Protein AF-A0A968KBE5-F1 (afdb_monomer_lite)

Structure (mmCIF, N/CA/C/O backbone):
data_AF-A0A968KBE5-F1
#
_entry.id   AF-A0A968KBE5-F1
#
loop_
_atom_site.group_PDB
_atom_site.id
_atom_site.type_symbol
_atom_site.label_atom_id
_atom_site.label_alt_id
_atom_site.label_comp_id
_atom_site.label_asym_id
_atom_site.label_entity_id
_atom_site.label_seq_id
_atom_site.pdbx_PDB_ins_code
_atom_site.Cartn_x
_atom_site.Cartn_y
_atom_site.Cartn_z
_atom_site.occupancy
_atom_site.B_iso_or_equiv
_atom_site.auth_seq_id
_atom_site.auth_comp_id
_atom_site.auth_asym_id
_atom_site.auth_atom_id
_atom_site.pdbx_PDB_model_num
ATOM 1 N N . MET A 1 1 ? -6.155 11.740 1.744 1.00 81.56 1 MET A N 1
ATOM 2 C CA . MET A 1 1 ? -6.339 10.435 1.085 1.00 81.56 1 MET A CA 1
ATOM 3 C C . MET A 1 1 ? -5.624 10.516 -0.238 1.00 81.56 1 MET A C 1
ATOM 5 O O . MET A 1 1 ? -5.892 11.454 -0.984 1.00 81.56 1 MET A O 1
ATOM 9 N N . SER A 1 2 ? -4.734 9.568 -0.480 1.00 89.31 2 SER A N 1
ATOM 10 C CA . SER A 1 2 ? -3.905 9.492 -1.683 1.00 89.31 2 SER A CA 1
ATOM 11 C C . SER A 1 2 ? -4.126 8.119 -2.317 1.00 89.31 2 SER A C 1
ATOM 13 O O . SER A 1 2 ? -4.352 7.144 -1.600 1.00 89.31 2 SER A O 1
ATOM 15 N N . CYS A 1 3 ? -4.115 8.044 -3.644 1.00 93.12 3 CYS A N 1
ATOM 16 C CA . CYS A 1 3 ? -4.293 6.799 -4.386 1.00 93.12 3 CYS A CA 1
ATOM 17 C C . CYS A 1 3 ? -3.369 6.835 -5.600 1.00 93.12 3 CYS A C 1
ATOM 19 O O . CYS A 1 3 ? -3.475 7.748 -6.417 1.00 93.12 3 CYS A O 1
ATOM 21 N N . GLU A 1 4 ? -2.450 5.881 -5.679 1.00 92.25 4 GLU A N 1
ATOM 22 C CA . GLU A 1 4 ? -1.382 5.845 -6.675 1.00 92.25 4 GLU A CA 1
ATOM 23 C C . GLU A 1 4 ? -1.224 4.430 -7.219 1.00 92.25 4 GLU A C 1
ATOM 25 O O . GLU A 1 4 ? -1.371 3.450 -6.488 1.00 92.25 4 GLU A O 1
ATOM 30 N N . LEU A 1 5 ? -0.898 4.322 -8.503 1.00 92.44 5 LEU A N 1
ATOM 31 C CA . LEU A 1 5 ? -0.666 3.050 -9.172 1.00 92.44 5 LEU A CA 1
ATOM 32 C C . LEU A 1 5 ? 0.778 3.008 -9.670 1.00 92.44 5 LEU A C 1
ATOM 34 O O . LEU A 1 5 ? 1.211 3.903 -10.392 1.00 92.44 5 LEU A O 1
ATOM 38 N N . ILE A 1 6 ? 1.511 1.965 -9.290 1.00 91.50 6 ILE A N 1
ATOM 39 C CA . ILE A 1 6 ? 2.888 1.724 -9.724 1.00 91.50 6 ILE A CA 1
ATOM 40 C C . ILE A 1 6 ? 2.900 0.531 -10.679 1.00 91.50 6 ILE A C 1
ATOM 42 O O . ILE A 1 6 ? 2.288 -0.498 -10.389 1.00 91.50 6 ILE A O 1
ATOM 46 N N . ASP A 1 7 ? 3.576 0.655 -11.816 1.00 91.62 7 ASP A N 1
ATOM 47 C CA . ASP A 1 7 ? 3.718 -0.415 -12.803 1.00 91.62 7 ASP A CA 1
ATOM 48 C C . ASP A 1 7 ? 4.895 -1.360 -12.506 1.00 91.62 7 ASP A C 1
ATOM 50 O O . ASP A 1 7 ? 5.744 -1.121 -11.641 1.00 91.62 7 ASP A O 1
ATOM 54 N N . ASP A 1 8 ? 4.935 -2.477 -13.224 1.00 92.62 8 ASP A N 1
ATOM 55 C CA . ASP A 1 8 ? 5.999 -3.470 -13.124 1.00 92.62 8 ASP A CA 1
ATOM 56 C C . ASP A 1 8 ? 7.369 -2.928 -13.540 1.00 92.62 8 ASP A C 1
ATOM 58 O O . ASP A 1 8 ? 8.373 -3.313 -12.940 1.00 92.62 8 ASP A O 1
ATOM 62 N N . TYR A 1 9 ? 7.433 -2.019 -14.516 1.00 89.12 9 TYR A N 1
ATOM 63 C CA . TYR A 1 9 ? 8.675 -1.359 -14.916 1.00 89.12 9 TYR A CA 1
ATOM 64 C C . TYR A 1 9 ? 9.345 -0.681 -13.720 1.00 89.12 9 TYR A C 1
ATOM 66 O O . TYR A 1 9 ? 10.500 -0.971 -13.406 1.00 89.12 9 TYR A O 1
ATOM 74 N N . THR A 1 10 ? 8.594 0.144 -12.989 1.00 86.75 10 THR A N 1
ATOM 75 C CA . THR A 1 10 ? 9.083 0.813 -11.781 1.00 86.75 10 THR A CA 1
ATOM 76 C C . THR A 1 10 ? 9.558 -0.184 -10.730 1.00 86.75 10 THR A C 1
ATOM 78 O O . THR A 1 10 ? 10.626 -0.013 -10.136 1.00 86.75 10 THR A O 1
ATOM 81 N N . ILE A 1 11 ? 8.776 -1.239 -10.498 1.00 91.69 11 ILE A N 1
ATOM 82 C CA . ILE A 1 11 ? 9.098 -2.273 -9.510 1.00 91.69 11 ILE A CA 1
ATOM 83 C C . ILE A 1 11 ? 10.397 -2.985 -9.896 1.00 91.69 11 ILE A C 1
ATOM 85 O O . ILE A 1 11 ? 11.251 -3.216 -9.042 1.00 91.69 11 ILE A O 1
ATOM 89 N N . ASN A 1 12 ? 10.584 -3.292 -11.179 1.00 91.12 12 ASN A N 1
ATOM 90 C CA . ASN A 1 12 ? 11.797 -3.923 -11.685 1.00 91.12 12 ASN A CA 1
ATOM 91 C C . ASN A 1 12 ? 13.008 -2.985 -11.584 1.00 91.12 12 ASN A C 1
ATOM 93 O O . ASN A 1 12 ? 14.059 -3.413 -11.113 1.00 91.12 12 ASN A O 1
ATOM 97 N N . CYS A 1 13 ? 12.863 -1.696 -11.903 1.00 88.69 13 CYS A N 1
ATOM 98 C CA . CYS A 1 13 ? 13.922 -0.711 -11.668 1.00 88.69 13 CYS A CA 1
ATOM 99 C C . CYS A 1 13 ? 14.308 -0.617 -10.182 1.00 88.69 13 CYS A C 1
ATOM 101 O O . CYS A 1 13 ? 15.491 -0.526 -9.851 1.00 88.69 13 CYS A O 1
ATOM 103 N N . ALA A 1 14 ? 13.327 -0.665 -9.277 1.00 89.94 14 ALA A N 1
ATOM 104 C CA . ALA A 1 14 ? 13.572 -0.648 -7.838 1.00 89.94 14 ALA A CA 1
ATOM 105 C C . ALA A 1 14 ? 14.290 -1.916 -7.345 1.00 89.94 14 ALA A C 1
ATOM 107 O O . ALA A 1 14 ? 15.134 -1.822 -6.456 1.00 89.94 14 ALA A O 1
ATOM 108 N N . LYS A 1 15 ? 14.016 -3.087 -7.940 1.00 90.81 15 LYS A N 1
ATOM 109 C CA . LYS A 1 15 ? 14.709 -4.346 -7.610 1.00 90.81 15 LYS A CA 1
ATOM 110 C C . LYS A 1 15 ? 16.206 -4.278 -7.907 1.00 90.81 15 LYS A C 1
ATOM 112 O O . LYS A 1 15 ? 16.989 -4.772 -7.098 1.00 90.81 15 LYS A O 1
ATOM 117 N N . GLU A 1 16 ? 16.586 -3.640 -9.010 1.00 89.88 16 GLU A N 1
ATOM 118 C CA . GLU A 1 16 ? 17.985 -3.491 -9.438 1.00 89.88 16 GLU A CA 1
ATOM 119 C C . GLU A 1 16 ? 18.743 -2.394 -8.671 1.00 89.88 16 GLU A C 1
ATOM 121 O O . GLU A 1 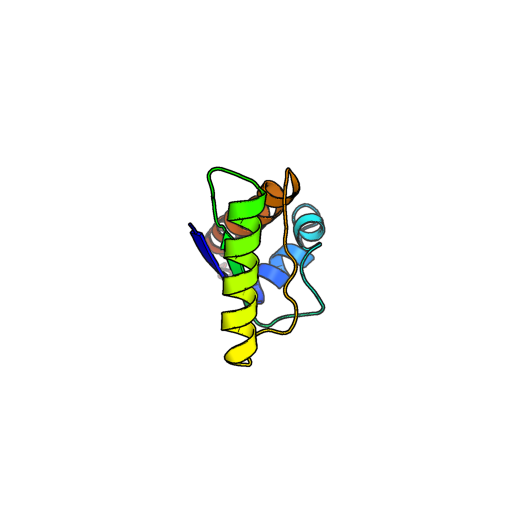16 ? 19.973 -2.360 -8.678 1.00 89.88 16 GLU A O 1
ATOM 126 N N . ASN A 1 17 ? 18.035 -1.492 -7.981 1.00 87.62 17 ASN A N 1
ATOM 127 C CA . ASN A 1 17 ? 18.644 -0.436 -7.178 1.00 87.62 17 ASN A CA 1
ATOM 128 C C . ASN A 1 17 ? 18.729 -0.859 -5.698 1.00 87.62 17 ASN A C 1
ATOM 130 O O . ASN A 1 17 ? 17.698 -0.906 -5.028 1.00 87.62 17 ASN A O 1
ATOM 134 N N . PRO A 1 18 ? 19.929 -1.073 -5.119 1.00 88.12 18 PRO A N 1
ATOM 135 C CA . PRO A 1 18 ? 20.073 -1.509 -3.726 1.00 88.12 18 PRO A CA 1
ATOM 136 C C . PRO A 1 18 ? 19.398 -0.594 -2.693 1.00 88.12 18 PRO A C 1
ATOM 138 O O . PRO A 1 18 ? 18.974 -1.065 -1.639 1.00 88.12 18 PRO A O 1
ATOM 141 N N . LEU A 1 19 ? 19.286 0.708 -2.984 1.00 87.19 19 LEU A N 1
ATOM 142 C CA . LEU A 1 19 ? 18.619 1.668 -2.101 1.00 87.19 19 LEU A CA 1
ATOM 143 C C . LEU A 1 19 ? 17.096 1.536 -2.133 1.00 87.19 19 LEU A C 1
ATOM 145 O O . LEU A 1 19 ? 16.463 1.849 -1.131 1.00 87.19 19 LEU A O 1
ATOM 149 N N . LEU A 1 20 ? 16.524 1.086 -3.252 1.00 89.88 20 LEU A N 1
ATOM 150 C CA . LEU A 1 20 ? 15.078 0.924 -3.425 1.00 89.88 20 LEU A CA 1
ATOM 151 C C . LEU A 1 20 ? 14.615 -0.513 -3.197 1.00 89.88 20 LEU A C 1
ATOM 153 O O . LEU A 1 20 ? 13.467 -0.728 -2.832 1.00 89.88 20 LEU A O 1
ATOM 157 N N . ASN A 1 21 ? 15.501 -1.498 -3.345 1.00 91.56 21 ASN A N 1
ATOM 158 C CA . ASN A 1 21 ? 15.173 -2.907 -3.157 1.00 91.56 21 ASN A CA 1
ATOM 159 C C . ASN A 1 21 ? 14.611 -3.175 -1.749 1.00 91.56 21 ASN A C 1
ATOM 161 O O . ASN A 1 21 ? 13.615 -3.879 -1.599 1.00 91.56 21 ASN A O 1
ATOM 165 N N . LYS A 1 22 ? 15.185 -2.522 -0.729 1.00 92.12 22 LYS A N 1
ATOM 166 C CA . LYS A 1 22 ? 14.687 -2.575 0.656 1.00 92.12 22 LYS A CA 1
ATOM 167 C C . LYS A 1 22 ? 13.275 -1.997 0.823 1.00 92.12 22 LYS A C 1
ATOM 169 O O . LYS A 1 22 ? 12.562 -2.417 1.725 1.00 92.12 22 LYS A O 1
ATOM 174 N N . GLU A 1 23 ? 12.868 -1.077 -0.051 1.00 93.00 23 GLU A N 1
ATOM 175 C CA . GLU A 1 23 ? 11.553 -0.426 -0.020 1.00 93.00 23 GLU A CA 1
ATOM 176 C C . GLU A 1 23 ? 10.449 -1.332 -0.588 1.00 93.00 23 GLU A C 1
ATOM 178 O O . GLU A 1 23 ? 9.268 -1.044 -0.439 1.00 93.00 23 GLU A O 1
ATOM 183 N N . LEU A 1 24 ? 10.807 -2.460 -1.214 1.00 94.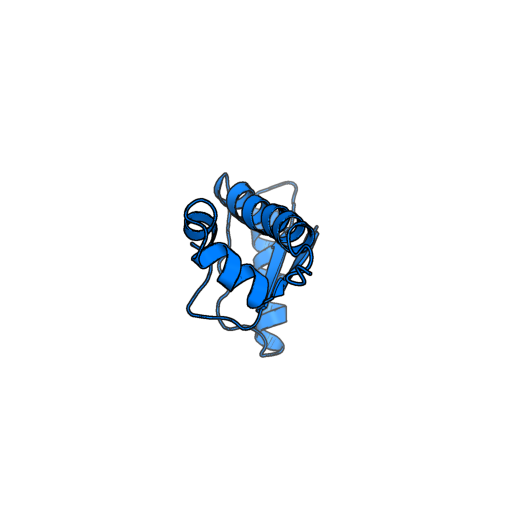00 24 LEU A N 1
ATOM 184 C CA . LEU A 1 24 ? 9.867 -3.427 -1.793 1.00 94.00 24 LEU A CA 1
ATOM 185 C C . LEU A 1 24 ? 9.366 -4.474 -0.784 1.00 94.00 24 LEU A C 1
ATOM 187 O O . LEU A 1 24 ? 8.774 -5.473 -1.188 1.00 94.00 24 LEU A O 1
ATOM 191 N N . PHE A 1 25 ? 9.583 -4.278 0.519 1.00 95.44 25 PHE A N 1
ATOM 192 C CA . PHE A 1 25 ? 9.252 -5.247 1.577 1.00 95.44 25 PHE A CA 1
ATOM 193 C C . PHE A 1 25 ? 7.773 -5.678 1.603 1.00 95.44 25 PHE A C 1
ATOM 195 O O . PHE A 1 25 ? 7.455 -6.773 2.064 1.00 95.44 25 PHE A O 1
ATOM 202 N N . PHE A 1 26 ? 6.872 -4.827 1.108 1.00 95.06 26 PHE A N 1
ATOM 203 C CA . PHE A 1 26 ? 5.431 -5.074 1.038 1.00 95.06 26 PHE A CA 1
ATOM 204 C C . PHE A 1 26 ? 4.983 -5.679 -0.306 1.00 95.06 26 PHE A C 1
ATOM 206 O O . PHE A 1 26 ? 3.801 -5.956 -0.509 1.00 95.06 26 PHE A O 1
ATOM 213 N N . ILE A 1 27 ? 5.906 -5.890 -1.248 1.00 95.19 27 ILE A N 1
ATOM 214 C CA . ILE A 1 27 ? 5.615 -6.485 -2.552 1.00 95.19 27 ILE A CA 1
ATOM 215 C C . ILE A 1 27 ? 5.752 -8.000 -2.473 1.00 95.19 27 ILE A C 1
ATOM 217 O O . ILE A 1 27 ? 6.775 -8.537 -2.052 1.00 95.19 27 ILE A O 1
ATOM 221 N N . LYS A 1 28 ? 4.723 -8.707 -2.946 1.00 96.25 28 LYS A N 1
ATOM 222 C CA . LYS A 1 28 ? 4.724 -10.166 -3.048 1.00 96.25 28 LYS A CA 1
ATOM 223 C C . LYS A 1 28 ? 4.866 -10.608 -4.504 1.00 96.25 28 LYS A C 1
ATOM 225 O O . LYS A 1 28 ? 4.071 -10.200 -5.349 1.00 96.25 28 LYS A O 1
ATOM 230 N N . ASP A 1 29 ? 5.817 -11.504 -4.759 1.00 94.94 29 ASP A N 1
ATOM 231 C CA . ASP A 1 29 ? 6.121 -12.090 -6.071 1.00 94.94 29 ASP A CA 1
ATOM 232 C C . ASP A 1 29 ? 6.558 -11.034 -7.117 1.00 94.94 29 ASP A C 1
ATOM 234 O O . ASP A 1 29 ? 7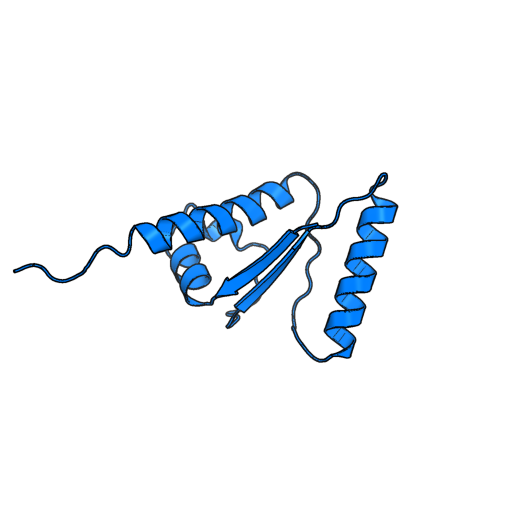.441 -10.210 -6.857 1.00 94.94 29 ASP A O 1
ATOM 238 N N . ASN A 1 30 ? 5.992 -11.074 -8.326 1.00 92.88 30 ASN A N 1
ATOM 239 C CA . ASN A 1 30 ? 6.279 -10.122 -9.399 1.00 92.88 30 ASN A CA 1
ATOM 240 C C . ASN A 1 30 ? 4.972 -9.572 -9.997 1.00 92.88 30 ASN A C 1
ATOM 242 O O . ASN A 1 30 ? 4.534 -10.061 -11.041 1.00 92.88 30 ASN A O 1
ATOM 246 N N . PRO A 1 31 ? 4.304 -8.625 -9.314 1.00 95.38 31 PRO A N 1
ATOM 247 C CA . PRO A 1 31 ? 3.050 -8.063 -9.801 1.00 95.38 31 PRO A CA 1
ATOM 248 C C . PRO A 1 31 ? 3.254 -7.279 -11.097 1.00 95.38 31 PRO A C 1
ATOM 250 O O . PRO A 1 31 ? 4.271 -6.616 -11.270 1.00 95.38 31 PRO A O 1
ATOM 253 N N . GLY A 1 32 ? 2.227 -7.279 -11.952 1.00 94.44 32 GLY A N 1
ATOM 254 C CA . GLY A 1 32 ? 2.144 -6.350 -13.085 1.00 94.44 32 GLY A CA 1
ATOM 255 C C . GLY A 1 32 ? 1.904 -4.897 -12.653 1.00 94.44 32 GLY A C 1
ATOM 256 O O . GLY A 1 32 ? 2.234 -3.966 -13.375 1.00 94.44 32 GLY A O 1
ATOM 257 N N . THR A 1 33 ? 1.299 -4.696 -11.479 1.00 93.19 33 THR A N 1
ATOM 258 C CA . THR A 1 33 ? 1.063 -3.372 -10.903 1.00 93.19 33 THR A CA 1
ATOM 259 C C . THR A 1 33 ? 0.763 -3.457 -9.408 1.00 93.19 33 THR A C 1
ATOM 261 O O . THR A 1 33 ? 0.319 -4.498 -8.913 1.00 93.19 33 THR A O 1
ATOM 264 N N . VAL A 1 34 ? 0.977 -2.357 -8.692 1.00 94.81 34 VAL A N 1
ATOM 265 C CA . VAL A 1 34 ? 0.701 -2.202 -7.264 1.00 94.81 34 VAL A CA 1
ATOM 266 C C . VAL A 1 34 ? -0.135 -0.947 -7.061 1.00 94.81 34 VAL A C 1
ATOM 268 O O . VAL A 1 34 ? 0.270 0.144 -7.455 1.00 94.81 34 VAL A O 1
ATOM 271 N N . LEU A 1 35 ? -1.292 -1.108 -6.423 1.00 95.38 35 LEU A N 1
ATOM 272 C CA . LEU A 1 35 ? -2.142 -0.005 -5.991 1.00 95.38 35 LEU A CA 1
ATOM 273 C C . LEU A 1 35 ? -1.776 0.380 -4.554 1.00 95.38 35 LEU A C 1
ATOM 275 O O . LEU A 1 35 ? -1.871 -0.449 -3.649 1.00 95.38 35 LEU A O 1
ATOM 279 N N . ILE A 1 36 ? -1.390 1.635 -4.349 1.00 95.31 36 ILE A N 1
ATOM 280 C CA . ILE A 1 36 ? -1.092 2.216 -3.040 1.00 95.31 36 ILE A CA 1
ATOM 281 C C . ILE A 1 36 ? -2.239 3.147 -2.667 1.00 95.31 36 ILE A C 1
ATOM 283 O O . ILE A 1 36 ? -2.566 4.074 -3.408 1.00 95.31 36 ILE A O 1
ATOM 287 N N . VAL A 1 37 ? -2.836 2.914 -1.500 1.00 96.06 37 VAL A N 1
ATOM 288 C CA . VAL A 1 37 ? -3.901 3.755 -0.951 1.00 96.06 37 VAL A CA 1
ATOM 289 C C . VAL A 1 37 ? -3.507 4.202 0.445 1.00 96.06 37 VAL A C 1
ATOM 291 O O . VAL A 1 37 ? -3.236 3.378 1.314 1.00 96.06 37 VAL A O 1
ATOM 294 N N . GLU A 1 38 ? -3.520 5.511 0.665 1.00 95.44 38 GLU A N 1
ATOM 295 C CA . GLU A 1 38 ? -3.255 6.120 1.963 1.00 95.44 38 GLU A CA 1
ATOM 296 C C . GLU A 1 38 ? -4.519 6.795 2.488 1.00 95.44 38 GLU A C 1
ATOM 298 O O . GLU A 1 38 ? -5.151 7.624 1.817 1.00 95.44 38 GLU A O 1
ATOM 303 N N . VAL A 1 39 ? -4.860 6.466 3.729 1.00 95.31 39 VAL A N 1
ATOM 304 C CA . VAL A 1 39 ? -5.984 7.046 4.459 1.00 95.31 39 VAL A CA 1
ATOM 305 C C . VAL A 1 39 ? -5.491 7.710 5.736 1.00 95.31 39 VAL A C 1
ATOM 307 O O . VAL A 1 39 ? -4.494 7.302 6.318 1.00 95.31 39 VAL A O 1
ATOM 310 N N . ALA A 1 40 ? -6.225 8.727 6.172 1.00 92.88 40 ALA A N 1
ATOM 311 C CA . ALA A 1 40 ? -6.006 9.395 7.444 1.00 92.88 40 ALA A CA 1
ATOM 312 C C . ALA A 1 40 ? -7.321 9.439 8.234 1.00 92.88 40 ALA A C 1
ATOM 314 O O . ALA A 1 40 ? -8.423 9.434 7.660 1.00 92.88 40 ALA A O 1
ATOM 315 N N . GLY A 1 41 ? -7.196 9.498 9.550 1.00 92.94 41 GLY A N 1
ATOM 316 C CA . GLY A 1 41 ? -8.284 9.606 10.511 1.00 92.94 41 GLY A CA 1
ATOM 317 C C . GLY A 1 41 ? -7.789 10.300 11.771 1.00 92.94 41 GLY A C 1
ATOM 318 O O . GLY A 1 41 ? -6.582 10.440 11.976 1.00 92.94 41 GLY A O 1
ATOM 319 N N . ASP A 1 42 ? -8.725 10.722 12.612 1.00 96.00 42 ASP A N 1
ATOM 320 C CA . ASP A 1 42 ? -8.424 11.394 13.878 1.00 96.00 42 ASP A CA 1
ATOM 321 C C . ASP A 1 42 ? -7.830 10.414 14.903 1.00 96.00 42 ASP A C 1
ATOM 323 O O . ASP A 1 42 ? -7.193 10.812 15.879 1.00 96.00 42 ASP A O 1
ATOM 327 N N . THR A 1 43 ? -8.024 9.113 14.669 1.00 96.56 43 THR A N 1
ATOM 328 C CA . THR A 1 43 ? -7.423 8.022 15.436 1.00 96.56 43 THR A CA 1
ATOM 329 C C . THR A 1 43 ? -6.849 6.946 14.515 1.00 96.56 43 THR A C 1
ATOM 331 O O . THR A 1 43 ? -7.252 6.792 13.356 1.00 96.56 43 THR A O 1
ATOM 334 N N . GLU A 1 44 ? -5.918 6.159 15.052 1.00 93.19 44 GLU A N 1
ATOM 335 C CA . GLU A 1 44 ? -5.382 4.977 14.373 1.00 93.19 44 GLU A CA 1
ATOM 336 C C . GLU A 1 44 ? -6.496 3.978 14.030 1.00 93.19 44 GLU A C 1
ATOM 338 O O . GLU A 1 44 ? -6.567 3.488 12.906 1.00 93.19 44 GLU A O 1
ATOM 343 N N . GLU A 1 45 ? -7.422 3.753 14.965 1.00 96.19 45 GLU A N 1
ATOM 344 C CA . GLU A 1 45 ? -8.557 2.846 14.783 1.00 96.19 45 GLU A CA 1
ATOM 345 C C . GLU A 1 45 ? -9.471 3.295 13.634 1.00 96.19 45 GLU A C 1
ATOM 347 O O . GLU A 1 45 ? -9.866 2.486 12.797 1.00 96.19 45 GLU A O 1
ATOM 352 N N . GLU A 1 46 ? -9.756 4.594 13.526 1.00 96.94 46 GLU A N 1
ATOM 353 C CA . GLU A 1 46 ? -10.545 5.127 12.412 1.00 96.94 46 GLU A CA 1
ATOM 354 C C . GLU A 1 46 ? -9.833 4.923 11.063 1.00 96.94 46 GLU A C 1
ATOM 356 O O . GLU A 1 46 ? -10.454 4.532 10.072 1.00 96.94 46 GLU A O 1
ATOM 361 N N . SER A 1 47 ? -8.519 5.160 11.019 1.00 95.69 47 SER A N 1
ATOM 362 C CA . SER A 1 47 ? -7.706 4.96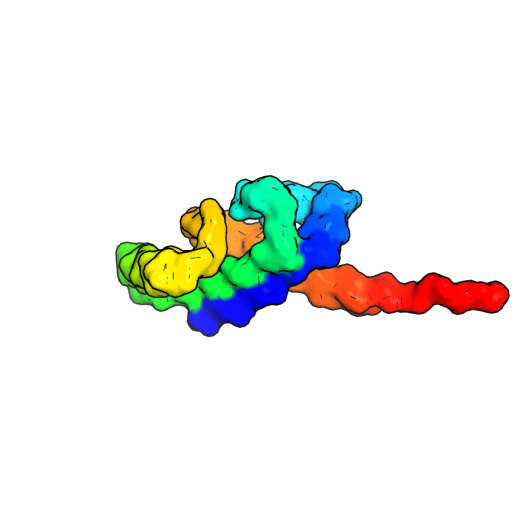1 9.811 1.00 95.69 47 SER A CA 1
ATOM 363 C C . SER A 1 47 ? -7.675 3.487 9.402 1.00 95.69 47 SER A C 1
ATOM 365 O O . SER A 1 47 ? -7.842 3.158 8.225 1.00 95.69 47 SER A O 1
ATOM 367 N N . LYS A 1 48 ? -7.546 2.590 10.383 1.00 95.88 48 LYS A N 1
ATOM 368 C CA . LYS A 1 48 ? -7.572 1.143 10.185 1.00 95.88 48 LYS A CA 1
ATOM 369 C C . LYS A 1 48 ? -8.918 0.662 9.639 1.00 95.88 48 LYS A C 1
ATOM 371 O O . LYS A 1 48 ? -8.954 -0.042 8.634 1.00 95.88 48 LYS A O 1
ATOM 376 N N . GLN A 1 49 ? -10.028 1.105 10.223 1.00 97.25 49 GLN A N 1
ATOM 377 C CA . GLN A 1 49 ? -11.367 0.749 9.739 1.00 97.25 49 GLN A CA 1
ATOM 378 C C . GLN A 1 49 ? -11.602 1.223 8.297 1.00 97.25 49 GLN A C 1
ATOM 380 O O . GLN A 1 49 ? -12.184 0.501 7.484 1.00 97.25 49 GLN A O 1
ATOM 385 N N . LYS A 1 50 ? -11.116 2.423 7.952 1.00 97.50 50 LYS A N 1
ATOM 386 C CA . LYS A 1 50 ? -11.179 2.952 6.581 1.00 97.50 50 LYS A CA 1
ATOM 387 C C . LYS A 1 50 ? -10.406 2.070 5.596 1.00 97.50 50 LYS A C 1
ATOM 389 O O . LYS A 1 50 ? -10.963 1.723 4.554 1.00 97.50 50 LYS A O 1
ATOM 394 N N . ILE A 1 51 ? -9.157 1.700 5.905 1.00 97.00 51 ILE A N 1
ATOM 395 C CA . ILE A 1 51 ? -8.342 0.899 4.978 1.00 97.00 51 ILE A CA 1
ATOM 396 C C . ILE A 1 51 ? -8.851 -0.542 4.862 1.00 97.00 51 ILE A C 1
ATOM 398 O O . ILE A 1 51 ? -8.885 -1.085 3.761 1.00 97.00 51 ILE A O 1
ATOM 402 N N . GLU A 1 52 ? -9.329 -1.142 5.955 1.00 97.56 52 GLU A N 1
ATOM 403 C CA . GLU A 1 52 ? -9.923 -2.485 5.937 1.00 97.56 52 GLU A CA 1
ATOM 404 C C . GLU A 1 52 ? -11.173 -2.536 5.055 1.00 97.56 52 GLU A C 1
ATOM 406 O O . GLU A 1 52 ? -11.339 -3.479 4.278 1.00 97.56 52 GLU A O 1
ATOM 411 N N . LYS A 1 53 ? -12.012 -1.493 5.108 1.00 97.94 53 LYS A N 1
ATOM 412 C CA . LYS A 1 53 ? -13.168 -1.369 4.219 1.00 97.94 53 LYS A CA 1
ATOM 413 C C . LYS A 1 53 ? -12.754 -1.295 2.750 1.00 97.94 53 LYS A C 1
ATOM 415 O O . LYS A 1 53 ? -13.292 -2.039 1.941 1.00 97.94 53 LYS A O 1
ATOM 420 N N . ILE A 1 54 ? -11.770 -0.458 2.415 1.00 96.88 54 ILE A N 1
ATOM 421 C CA . ILE A 1 54 ? -11.259 -0.347 1.039 1.00 96.88 54 ILE A CA 1
ATOM 422 C C . ILE A 1 54 ? -10.700 -1.690 0.555 1.00 96.88 54 ILE A C 1
ATOM 424 O O . ILE A 1 54 ? -10.989 -2.112 -0.561 1.00 96.88 54 ILE A O 1
ATOM 428 N N . ILE A 1 55 ? -9.930 -2.391 1.392 1.00 97.62 55 ILE A N 1
ATOM 429 C CA . ILE A 1 55 ? -9.394 -3.716 1.058 1.00 97.62 55 ILE A CA 1
ATOM 430 C C . ILE A 1 55 ? -10.529 -4.704 0.775 1.00 97.62 55 ILE A C 1
ATOM 432 O O . ILE A 1 55 ? -10.423 -5.485 -0.171 1.00 97.62 55 ILE A O 1
ATOM 436 N N . GLN A 1 56 ? -11.597 -4.691 1.577 1.00 98.19 56 GLN A N 1
ATOM 437 C CA . GLN A 1 56 ? -12.750 -5.558 1.349 1.00 98.19 56 GLN A CA 1
ATOM 438 C C . GLN A 1 56 ? -13.463 -5.212 0.038 1.00 98.19 56 GLN A C 1
ATOM 440 O O . GLN A 1 56 ? -13.695 -6.112 -0.765 1.00 98.19 56 GLN A O 1
ATOM 445 N N . ASP A 1 57 ? -13.711 -3.926 -0.220 1.00 97.31 57 ASP A N 1
ATOM 446 C CA . ASP A 1 57 ? -14.343 -3.464 -1.459 1.00 97.31 57 ASP A CA 1
ATOM 447 C C . ASP A 1 57 ? -13.526 -3.906 -2.692 1.00 97.31 57 ASP A C 1
ATOM 449 O O . ASP A 1 57 ? -14.086 -4.405 -3.666 1.00 97.31 57 ASP A O 1
ATOM 453 N N . VAL A 1 58 ? -12.189 -3.810 -2.646 1.00 96.31 58 VAL A N 1
ATOM 454 C CA . VAL A 1 58 ? -11.316 -4.285 -3.737 1.00 96.31 58 VAL A CA 1
ATOM 455 C C . VAL A 1 58 ? -11.373 -5.809 -3.873 1.00 96.31 58 VAL A C 1
ATOM 457 O O . VAL A 1 58 ? -11.505 -6.317 -4.988 1.00 96.31 58 VAL A O 1
ATOM 460 N N . LYS A 1 59 ? -11.335 -6.561 -2.768 1.00 97.12 59 LYS A N 1
ATOM 461 C CA . LYS A 1 59 ? -11.457 -8.028 -2.809 1.00 97.12 59 LYS A CA 1
ATOM 462 C C . LYS A 1 59 ? -12.775 -8.480 -3.437 1.00 97.12 59 LYS A C 1
ATOM 464 O O . LYS A 1 59 ? -12.765 -9.421 -4.228 1.00 97.12 59 LYS A O 1
ATOM 469 N N . ASP A 1 60 ? -13.876 -7.796 -3.140 1.00 98.06 60 ASP A N 1
ATOM 470 C CA . ASP A 1 60 ? -15.206 -8.129 -3.661 1.00 98.06 60 ASP A CA 1
ATOM 471 C C . ASP A 1 60 ? -15.316 -7.904 -5.179 1.00 98.06 60 ASP A C 1
ATOM 473 O O . ASP A 1 60 ? -16.113 -8.561 -5.851 1.00 98.06 60 ASP A O 1
ATOM 477 N N . THR A 1 61 ? -14.470 -7.040 -5.752 1.00 96.81 61 THR A N 1
ATOM 478 C CA . THR A 1 61 ? -14.348 -6.890 -7.215 1.00 96.81 61 THR A CA 1
ATOM 479 C C . THR A 1 61 ? -13.517 -7.991 -7.885 1.00 96.81 61 THR A C 1
ATOM 481 O O . THR A 1 61 ? -13.516 -8.096 -9.111 1.00 96.81 61 THR A O 1
ATOM 484 N N . GLY A 1 62 ? -12.811 -8.820 -7.108 1.00 96.12 62 GLY A N 1
ATOM 485 C CA . GLY A 1 62 ? -11.913 -9.858 -7.618 1.00 96.12 62 GLY A CA 1
ATOM 486 C C . GLY A 1 62 ? -10.548 -9.345 -8.094 1.00 96.12 62 GLY A C 1
ATOM 487 O O . GLY A 1 62 ? -9.815 -10.096 -8.737 1.00 96.12 62 GLY A O 1
ATOM 488 N N . TYR A 1 63 ? -10.192 -8.092 -7.792 1.00 94.62 63 TYR A N 1
ATOM 489 C CA . TYR A 1 63 ? -8.878 -7.527 -8.103 1.00 94.62 63 TYR A CA 1
ATOM 490 C C . TYR A 1 63 ? -7.896 -7.676 -6.941 1.00 94.62 63 TYR A C 1
ATOM 492 O O . TYR A 1 63 ? -8.270 -7.591 -5.776 1.00 94.62 63 TYR A O 1
ATOM 500 N N . GLY A 1 64 ? -6.613 -7.828 -7.276 1.00 94.62 64 GLY A N 1
ATOM 501 C CA . GLY A 1 64 ? -5.522 -7.934 -6.307 1.00 94.62 64 GLY A CA 1
ATOM 502 C C . GLY A 1 64 ? -5.381 -9.326 -5.682 1.00 94.62 64 GLY A C 1
ATOM 503 O O . GLY A 1 64 ? -6.295 -10.143 -5.681 1.00 94.62 64 GLY A O 1
ATOM 504 N N . TYR A 1 65 ? -4.190 -9.612 -5.156 1.00 96.44 65 TYR A N 1
ATOM 505 C CA . TYR A 1 65 ? -3.865 -10.905 -4.532 1.00 96.44 65 TYR A CA 1
ATOM 506 C C . TYR A 1 65 ? -3.057 -10.773 -3.233 1.00 96.44 65 TYR A C 1
ATOM 508 O O . TYR A 1 65 ? -2.867 -11.749 -2.504 1.00 96.44 65 TYR A O 1
ATOM 516 N N . HIS A 1 66 ? -2.565 -9.574 -2.934 1.00 97.81 66 HIS A N 1
ATOM 517 C CA . HIS A 1 66 ? -1.805 -9.263 -1.736 1.00 97.81 66 HIS A CA 1
ATOM 518 C C . HIS A 1 66 ? -2.232 -7.878 -1.248 1.00 97.81 66 HIS A C 1
ATOM 520 O O . HIS A 1 66 ? -2.279 -6.942 -2.038 1.00 97.81 66 HIS A O 1
ATOM 526 N N . PHE A 1 67 ? -2.592 -7.774 0.033 1.00 97.62 67 PHE A N 1
ATOM 527 C CA . PHE A 1 67 ? -3.200 -6.576 0.624 1.00 97.62 67 PHE A CA 1
ATOM 528 C C . PHE A 1 67 ? -2.530 -6.247 1.967 1.00 97.62 67 PHE A C 1
ATOM 530 O O . PHE A 1 67 ? -3.173 -6.372 3.014 1.00 97.62 67 PHE A O 1
ATOM 537 N N . PRO A 1 68 ? -1.221 -5.943 1.978 1.00 97.12 68 PRO A N 1
ATOM 538 C CA . PRO A 1 68 ? -0.537 -5.558 3.202 1.00 97.12 68 PRO A CA 1
ATOM 539 C C . PRO A 1 68 ? -1.041 -4.188 3.664 1.00 97.12 68 PRO A C 1
ATOM 541 O O . PRO A 1 68 ? -1.275 -3.293 2.854 1.00 97.12 68 PRO A O 1
ATOM 544 N N . ILE A 1 69 ? -1.195 -4.030 4.976 1.00 97.00 69 ILE A N 1
ATOM 545 C CA . ILE A 1 69 ? -1.418 -2.727 5.603 1.00 97.00 69 ILE A CA 1
ATOM 546 C C . ILE A 1 69 ? -0.070 -2.289 6.169 1.00 97.00 69 ILE A C 1
ATOM 548 O O . ILE A 1 69 ? 0.541 -3.032 6.936 1.00 97.00 69 ILE A O 1
ATOM 552 N N . VAL A 1 70 ? 0.385 -1.103 5.771 1.00 96.19 70 VAL A N 1
ATOM 553 C CA . VAL A 1 70 ? 1.635 -0.495 6.238 1.00 96.19 70 VAL A CA 1
ATOM 554 C C . VAL A 1 70 ? 1.291 0.667 7.167 1.00 96.19 70 VAL A C 1
ATOM 556 O O . VAL A 1 70 ? 0.391 1.451 6.868 1.00 96.19 70 VAL A O 1
ATOM 559 N N . THR A 1 71 ? 1.976 0.760 8.305 1.00 94.62 71 THR A N 1
ATOM 560 C CA . THR A 1 71 ? 1.706 1.748 9.364 1.00 94.62 71 THR A CA 1
ATOM 561 C C . THR A 1 71 ? 3.003 2.248 9.988 1.00 94.62 71 THR A C 1
ATOM 563 O O . THR A 1 71 ? 4.011 1.550 9.941 1.00 94.62 71 THR A O 1
ATOM 566 N N . GLY A 1 72 ? 2.959 3.403 10.655 1.00 93.00 72 GLY A N 1
ATOM 567 C CA . GLY A 1 72 ? 4.127 3.965 11.338 1.00 93.00 72 GLY A CA 1
ATOM 568 C C . GLY A 1 72 ? 5.204 4.421 10.354 1.00 93.00 72 GLY A C 1
ATOM 569 O O . GLY A 1 72 ? 4.885 4.847 9.245 1.00 93.00 72 GLY A O 1
ATOM 570 N N . ASP A 1 73 ? 6.467 4.307 10.760 1.00 93.50 73 ASP A N 1
ATOM 571 C CA . ASP A 1 73 ? 7.619 4.796 9.988 1.00 93.50 73 ASP A CA 1
ATOM 572 C C . ASP A 1 73 ? 7.766 4.092 8.621 1.00 93.50 73 ASP A C 1
ATOM 574 O O . ASP A 1 73 ? 8.305 4.662 7.675 1.00 93.50 73 ASP A O 1
ATOM 578 N N . ASP A 1 74 ? 7.208 2.885 8.469 1.00 95.56 74 ASP A N 1
ATOM 579 C CA . ASP A 1 74 ? 7.205 2.138 7.204 1.00 95.56 74 ASP A CA 1
ATOM 580 C C . ASP A 1 74 ? 6.369 2.818 6.101 1.00 95.56 74 ASP A C 1
ATOM 582 O O . ASP A 1 74 ? 6.536 2.521 4.916 1.00 95.56 74 ASP A O 1
ATOM 586 N N . VAL A 1 75 ? 5.478 3.755 6.446 1.00 94.31 75 VAL A N 1
ATOM 587 C CA . VAL A 1 75 ? 4.708 4.526 5.453 1.00 94.31 75 VAL A CA 1
ATOM 588 C C . VAL A 1 75 ? 5.629 5.427 4.626 1.00 94.31 75 VAL A C 1
ATOM 590 O O . VAL A 1 75 ? 5.462 5.531 3.407 1.00 94.31 75 VAL A O 1
ATOM 593 N N . ASP A 1 76 ? 6.652 6.015 5.248 1.00 93.62 76 ASP A N 1
ATOM 594 C CA . ASP A 1 76 ? 7.623 6.862 4.548 1.00 93.62 76 ASP A CA 1
ATOM 595 C C . ASP A 1 76 ? 8.444 6.054 3.536 1.00 93.62 76 ASP A C 1
ATOM 597 O O . ASP A 1 76 ? 8.768 6.550 2.455 1.00 93.62 76 ASP A O 1
ATOM 601 N N . HIS A 1 77 ? 8.713 4.783 3.838 1.00 93.62 77 HIS A N 1
ATOM 602 C CA . HIS A 1 77 ? 9.386 3.844 2.943 1.00 93.62 77 HIS A CA 1
ATOM 603 C C . HIS A 1 77 ? 8.567 3.569 1.664 1.00 93.62 77 HIS A C 1
ATOM 605 O O . HIS A 1 77 ? 9.102 3.598 0.549 1.00 93.62 77 HIS A O 1
ATOM 611 N N . VAL A 1 78 ? 7.241 3.422 1.788 1.00 94.00 78 VAL A N 1
ATOM 612 C CA . VAL A 1 78 ? 6.325 3.288 0.636 1.00 94.00 78 VAL A CA 1
ATOM 613 C C . VAL A 1 78 ? 6.348 4.551 -0.235 1.00 94.00 78 VAL A C 1
ATOM 615 O O . VAL A 1 78 ? 6.447 4.475 -1.465 1.00 94.00 78 VAL A O 1
ATOM 618 N N . TRP A 1 79 ? 6.300 5.731 0.387 1.00 91.81 79 TRP A N 1
ATOM 619 C CA . TRP A 1 79 ? 6.329 7.000 -0.343 1.00 91.81 79 TRP A CA 1
ATOM 620 C C . TRP A 1 79 ? 7.692 7.309 -0.960 1.00 91.81 79 TRP A C 1
ATOM 622 O O . TRP A 1 79 ? 7.757 7.908 -2.038 1.00 91.81 79 TRP A O 1
ATOM 632 N N . HIS A 1 80 ? 8.777 6.863 -0.329 1.00 91.19 80 HIS A N 1
ATOM 633 C CA . HIS A 1 80 ? 10.120 6.948 -0.886 1.00 91.19 80 HI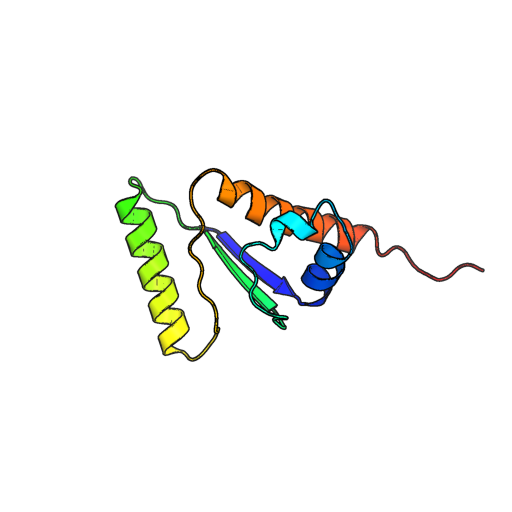S A CA 1
ATOM 634 C C . HIS A 1 80 ? 10.224 6.153 -2.194 1.00 91.19 80 HIS A C 1
ATOM 636 O O . HIS A 1 80 ? 10.684 6.708 -3.194 1.00 91.19 80 HIS A O 1
ATOM 642 N N . LEU A 1 81 ? 9.703 4.919 -2.235 1.00 90.19 81 LEU A N 1
ATOM 643 C CA . LEU A 1 81 ? 9.619 4.124 -3.466 1.00 90.19 81 LEU A CA 1
ATOM 644 C C . LEU A 1 81 ? 8.848 4.867 -4.571 1.00 90.19 81 LEU A C 1
ATOM 646 O O . LEU A 1 81 ? 9.347 5.003 -5.690 1.00 90.19 81 LEU A O 1
ATOM 650 N N . ARG A 1 82 ? 7.658 5.399 -4.253 1.00 87.06 82 ARG A N 1
ATOM 651 C CA . ARG A 1 82 ? 6.821 6.152 -5.206 1.00 87.06 82 ARG A CA 1
ATOM 652 C C . ARG A 1 82 ? 7.532 7.398 -5.738 1.00 87.06 82 ARG A C 1
ATOM 654 O O . ARG A 1 82 ? 7.483 7.675 -6.933 1.00 87.06 82 ARG A O 1
ATOM 661 N N . ASN A 1 83 ? 8.192 8.170 -4.880 1.00 86.06 83 ASN A N 1
ATOM 662 C CA . ASN A 1 83 ? 8.884 9.390 -5.304 1.00 86.06 83 ASN A CA 1
ATOM 663 C C . ASN A 1 83 ? 10.143 9.083 -6.124 1.00 86.06 83 ASN A C 1
ATOM 665 O O . ASN A 1 83 ? 10.430 9.786 -7.094 1.00 86.06 83 ASN A O 1
ATOM 669 N N . ALA A 1 84 ? 10.864 8.012 -5.786 1.00 79.38 84 ALA A N 1
ATOM 670 C CA . ALA A 1 84 ? 12.013 7.562 -6.561 1.00 79.38 84 ALA A CA 1
ATOM 671 C C . ALA A 1 84 ? 11.610 7.085 -7.965 1.00 79.38 84 ALA A C 1
ATOM 673 O O . ALA A 1 84 ? 12.333 7.355 -8.922 1.00 79.38 84 ALA A O 1
ATOM 674 N N . ALA A 1 85 ? 10.436 6.460 -8.110 1.00 69.31 85 ALA A N 1
ATOM 675 C CA . ALA A 1 85 ? 9.880 6.063 -9.404 1.00 69.31 85 ALA A CA 1
ATOM 676 C C . ALA A 1 85 ? 9.747 7.236 -10.387 1.00 69.31 85 ALA A C 1
ATOM 678 O O . ALA A 1 85 ? 10.152 7.127 -11.544 1.00 69.31 85 ALA A O 1
ATOM 679 N N . LEU A 1 86 ? 9.252 8.387 -9.914 1.00 68.31 86 LEU A N 1
ATOM 680 C CA . LEU A 1 86 ? 9.152 9.609 -10.722 1.00 68.31 86 LEU A CA 1
ATOM 681 C C . LEU A 1 86 ? 10.537 10.106 -11.176 1.00 68.31 86 LEU A C 1
ATOM 683 O O . LEU A 1 86 ? 10.695 10.578 -12.303 1.00 68.31 86 LEU A O 1
ATOM 687 N N . GLY A 1 87 ? 11.554 9.962 -10.321 1.00 62.78 87 GLY A N 1
ATOM 688 C CA . GLY A 1 87 ? 12.942 10.299 -10.645 1.00 62.78 87 GLY A CA 1
ATOM 689 C C . GLY A 1 87 ? 13.580 9.343 -11.656 1.00 62.78 87 GLY A C 1
ATOM 690 O O . GLY A 1 87 ? 14.286 9.790 -12.556 1.00 62.78 87 GLY A O 1
ATOM 691 N N . VAL A 1 88 ? 13.296 8.039 -11.561 1.00 56.97 88 VAL A N 1
ATOM 692 C CA . VAL A 1 88 ? 13.776 7.033 -12.525 1.00 56.97 88 VAL A CA 1
ATOM 693 C C . VAL A 1 88 ? 13.156 7.266 -13.900 1.00 56.97 88 VAL A C 1
ATOM 695 O O . VAL A 1 88 ? 13.894 7.284 -14.879 1.00 56.97 88 VAL A O 1
ATOM 698 N N . ALA A 1 89 ? 11.847 7.535 -13.977 1.00 54.06 89 ALA A N 1
ATOM 699 C CA . ALA A 1 89 ? 11.173 7.884 -15.232 1.00 54.06 89 ALA A CA 1
ATOM 700 C C . ALA A 1 89 ? 11.760 9.148 -15.892 1.00 54.06 89 ALA A C 1
ATOM 702 O O . ALA A 1 89 ? 11.787 9.250 -17.115 1.00 54.06 89 ALA A O 1
ATOM 703 N N . SER A 1 90 ? 12.277 10.083 -15.088 1.00 50.06 90 SER A N 1
ATOM 704 C CA . SER A 1 90 ? 12.926 11.313 -15.567 1.00 50.06 90 SER A CA 1
ATOM 705 C C . SER A 1 90 ? 14.367 11.094 -16.053 1.00 50.06 90 SER A C 1
ATOM 707 O O . SER A 1 90 ? 14.850 11.867 -16.871 1.00 50.06 90 SER A O 1
ATOM 709 N N . ASN A 1 91 ? 15.043 10.042 -15.573 1.00 47.09 91 ASN A N 1
ATOM 710 C CA . ASN A 1 91 ? 16.408 9.664 -15.963 1.00 47.09 91 ASN A CA 1
ATOM 711 C C . ASN A 1 91 ? 16.457 8.631 -17.102 1.00 47.09 91 ASN A C 1
ATOM 713 O O . ASN A 1 91 ? 17.546 8.195 -17.480 1.00 47.09 91 ASN A O 1
ATOM 717 N N . VAL A 1 92 ? 15.312 8.254 -17.682 1.00 48.53 92 VAL A N 1
ATOM 718 C CA . VAL A 1 92 ? 15.268 7.556 -18.976 1.00 48.53 92 VAL A CA 1
ATOM 719 C C . VAL A 1 92 ? 15.536 8.582 -20.093 1.00 48.53 92 VAL A C 1
ATOM 721 O O . VAL A 1 92 ? 14.700 8.838 -20.956 1.00 48.53 92 VAL A O 1
ATOM 724 N N . GLU A 1 93 ? 16.702 9.231 -20.049 1.00 41.50 93 GLU A N 1
ATOM 725 C CA . GLU A 1 93 ? 17.232 10.041 -21.145 1.00 41.50 93 GLU A CA 1
ATOM 726 C C . GLU A 1 93 ? 17.877 9.107 -22.183 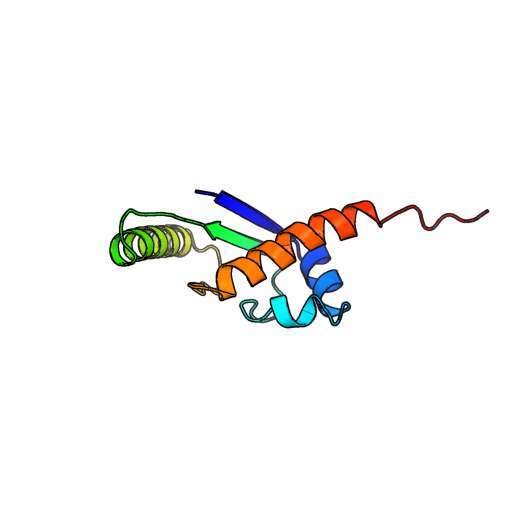1.00 41.50 93 GLU A C 1
ATOM 728 O O . GLU A 1 93 ? 18.915 8.499 -21.938 1.00 41.50 93 GLU A O 1
ATOM 733 N N . GLY A 1 94 ? 17.192 8.992 -23.326 1.00 45.56 94 GLY A N 1
ATOM 734 C CA . GLY A 1 94 ? 17.647 8.567 -24.657 1.00 45.56 94 GLY A CA 1
ATOM 735 C C . GLY A 1 94 ? 18.950 7.774 -24.776 1.00 45.56 94 GLY A C 1
ATOM 736 O O . GLY A 1 94 ? 20.027 8.350 -24.919 1.00 45.56 94 GLY A O 1
ATOM 737 N N . ASP A 1 95 ? 18.825 6.454 -24.911 1.00 44.28 95 ASP A N 1
ATOM 738 C CA . ASP A 1 95 ? 19.875 5.587 -25.453 1.00 44.28 95 ASP A CA 1
ATOM 739 C C . ASP A 1 95 ? 19.946 5.708 -26.992 1.00 44.28 95 ASP A C 1
ATOM 741 O O . ASP A 1 95 ? 19.763 4.746 -27.732 1.00 44.28 95 ASP A O 1
ATOM 745 N N . GLU A 1 96 ? 20.192 6.922 -27.491 1.00 44.12 96 GLU A N 1
ATOM 746 C CA . GLU A 1 96 ? 20.690 7.147 -28.851 1.00 44.12 96 GLU A CA 1
ATOM 747 C C . GLU A 1 96 ? 21.900 8.081 -28.787 1.00 44.12 96 GLU A C 1
ATOM 749 O O . GLU A 1 96 ? 21.800 9.309 -28.800 1.00 44.12 96 GLU A O 1
ATOM 754 N N . LYS A 1 97 ? 23.082 7.467 -28.706 1.00 38.59 97 LYS A N 1
ATOM 755 C CA . LYS A 1 97 ? 24.348 8.131 -29.026 1.00 38.59 97 LYS A CA 1
ATOM 756 C C . LYS A 1 97 ? 24.546 8.130 -30.550 1.00 38.59 97 LYS A C 1
ATOM 758 O O . LYS A 1 97 ? 24.445 7.047 -31.131 1.00 38.59 97 LYS A O 1
ATOM 763 N N . PRO A 1 98 ? 24.877 9.263 -31.197 1.00 53.25 98 PRO A N 1
ATOM 764 C CA . PRO A 1 98 ? 25.596 9.238 -32.468 1.00 53.25 98 PRO A CA 1
ATOM 765 C C . PRO A 1 98 ? 27.061 8.809 -32.286 1.00 53.25 98 PRO A C 1
ATOM 767 O O . PRO A 1 98 ? 27.632 9.043 -31.192 1.00 53.25 98 PRO A O 1
#

Foldseek 3Di:
DDKDKAALVLVVVLCPDPVSVVLCPQPDDRDRMDIDDADDDPDPVVRVVVLVVVVVVCVVVVDDDGRDDDDDPSVVSNVVSVVVSVVVVVPPPDPDDD

Radius of gyration: 15.47 Å; chains: 1; bounding box: 41×24×48 Å

Secondary structure (DSSP, 8-state):
-EEEEEEHHHHHHHHHSHHHHGGGTT--S--SEEEEEE---SSHHHHHHHHHHHHHHHHHTT--S------TTHHHHHHHHHHHHHHHHHT-------

pLDDT: mean 87.58, std 15.42, range [38.59, 98.19]

Sequence (98 aa):
MSCELIDDYTINCAKENPLLNKELFFIKDNPGTVLIVEVAGDTEEESKQKIEKIIQDVKDTGYGYHFPIVTGDDVDHVWHLRNAALGVASNVEGDEKP